Protein AF-A0A498QRK5-F1 (afdb_monomer)

Structure (mmCIF, N/CA/C/O backbone):
data_AF-A0A498QRK5-F1
#
_entry.id   AF-A0A498QRK5-F1
#
loop_
_atom_site.group_PDB
_atom_site.id
_atom_site.type_symbol
_atom_site.label_atom_id
_atom_site.label_alt_id
_atom_site.label_comp_id
_atom_site.label_asym_id
_atom_site.label_entity_id
_atom_site.label_seq_id
_atom_site.pdbx_PDB_ins_code
_atom_site.Cartn_x
_atom_site.Cartn_y
_atom_site.Cartn_z
_atom_site.occupancy
_atom_site.B_iso_or_equiv
_atom_site.auth_seq_id
_atom_site.auth_comp_id
_atom_site.auth_asym_id
_atom_site.auth_atom_id
_atom_site.pdbx_PDB_model_num
ATOM 1 N N . MET A 1 1 ? -1.292 11.942 -20.678 1.00 54.28 1 MET A N 1
ATOM 2 C CA . MET A 1 1 ? -1.017 11.831 -19.229 1.00 54.28 1 MET A CA 1
ATOM 3 C C . MET A 1 1 ? -0.153 10.600 -19.033 1.00 54.28 1 MET A C 1
ATOM 5 O O . MET A 1 1 ? -0.453 9.607 -19.677 1.00 54.28 1 MET A O 1
ATOM 9 N N . ALA A 1 2 ? 0.918 10.676 -18.242 1.00 59.41 2 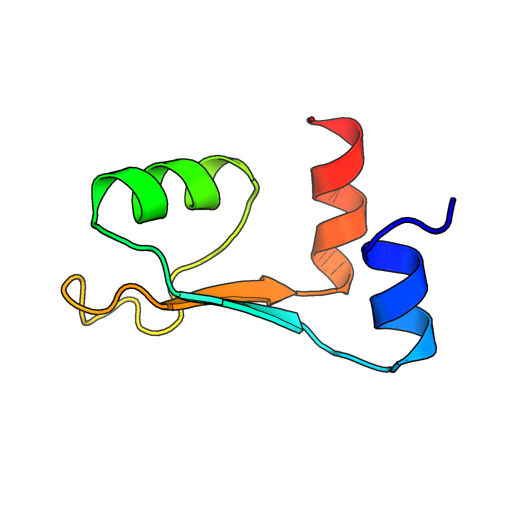ALA A N 1
ATOM 10 C CA . ALA A 1 2 ? 1.699 9.488 -17.895 1.00 59.41 2 ALA A CA 1
ATOM 11 C C . ALA A 1 2 ? 0.981 8.725 -16.775 1.00 59.41 2 ALA A C 1
ATOM 13 O O . ALA A 1 2 ? 0.470 9.344 -15.839 1.00 59.41 2 ALA A O 1
ATOM 14 N N . THR A 1 3 ? 0.926 7.405 -16.878 1.00 67.38 3 THR A N 1
ATOM 15 C CA . THR A 1 3 ? 0.398 6.527 -15.829 1.00 67.38 3 THR A CA 1
ATOM 16 C C . THR A 1 3 ? 1.373 6.468 -14.647 1.00 67.38 3 THR A C 1
ATOM 18 O O . THR A 1 3 ? 2.580 6.666 -14.804 1.00 67.38 3 THR A O 1
ATOM 21 N N . GLY A 1 4 ? 0.872 6.174 -13.442 1.00 64.00 4 GLY A N 1
ATOM 22 C CA . GLY A 1 4 ? 1.726 6.008 -12.255 1.00 64.00 4 GLY A CA 1
ATOM 23 C C . GLY A 1 4 ? 2.811 4.934 -12.435 1.00 64.00 4 GLY A C 1
ATOM 24 O O . GLY A 1 4 ? 3.918 5.083 -11.920 1.00 64.00 4 GLY A O 1
ATOM 25 N N . ALA A 1 5 ? 2.539 3.905 -13.246 1.00 60.31 5 ALA A N 1
ATOM 26 C CA . ALA A 1 5 ? 3.511 2.882 -13.631 1.00 60.31 5 ALA A CA 1
ATOM 27 C C . ALA A 1 5 ? 4.699 3.468 -14.410 1.00 60.31 5 ALA A C 1
ATOM 29 O O . ALA A 1 5 ? 5.855 3.227 -14.064 1.00 60.31 5 ALA A O 1
ATOM 30 N N . GLU A 1 6 ? 4.425 4.281 -15.434 1.00 63.38 6 GLU A N 1
ATOM 31 C CA . GLU A 1 6 ? 5.462 4.901 -16.268 1.00 63.38 6 GLU A CA 1
ATOM 32 C C . GLU A 1 6 ? 6.352 5.855 -15.466 1.00 63.38 6 GLU A C 1
ATOM 34 O O . GLU A 1 6 ? 7.553 5.946 -15.727 1.00 63.38 6 GLU A O 1
ATOM 39 N N . LEU A 1 7 ? 5.785 6.555 -14.478 1.00 66.38 7 LEU A N 1
ATOM 40 C CA . LEU A 1 7 ? 6.545 7.429 -13.584 1.00 66.38 7 LEU A CA 1
ATOM 41 C C . LEU A 1 7 ? 7.445 6.629 -12.635 1.00 66.38 7 LEU A C 1
ATOM 43 O O . LEU A 1 7 ? 8.619 6.971 -12.496 1.00 66.38 7 LEU A O 1
ATOM 47 N N . ASN A 1 8 ? 6.951 5.535 -12.050 1.00 61.09 8 ASN A N 1
ATOM 48 C CA . ASN A 1 8 ? 7.752 4.693 -11.156 1.00 61.09 8 ASN A CA 1
ATOM 49 C C . ASN A 1 8 ? 8.902 3.986 -11.869 1.00 61.09 8 ASN A C 1
ATOM 51 O O . ASN A 1 8 ? 10.004 3.922 -11.326 1.00 61.09 8 ASN A O 1
ATOM 55 N N . ILE A 1 9 ? 8.671 3.496 -13.091 1.00 62.81 9 ILE A N 1
ATOM 56 C CA . ILE A 1 9 ? 9.724 2.884 -13.908 1.00 62.81 9 ILE A CA 1
ATOM 57 C C . ILE A 1 9 ? 10.810 3.919 -14.224 1.00 62.81 9 ILE A C 1
ATOM 59 O O . ILE A 1 9 ? 11.993 3.642 -14.040 1.00 62.81 9 ILE A O 1
ATOM 63 N N . LYS A 1 10 ? 10.425 5.137 -14.632 1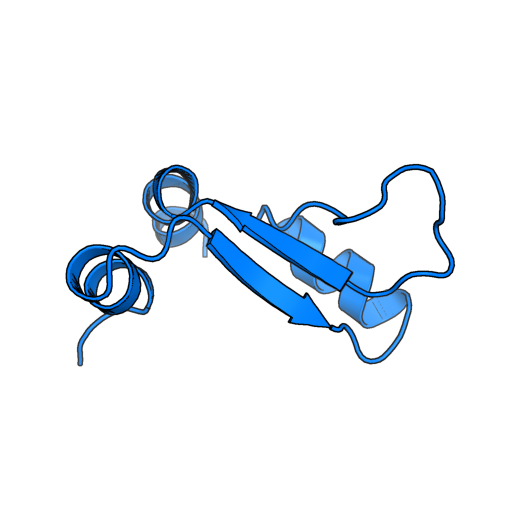.00 62.56 10 LYS A N 1
ATOM 64 C CA . LYS A 1 10 ? 11.378 6.226 -14.914 1.00 62.56 10 LYS A CA 1
ATOM 65 C C . LYS A 1 10 ? 12.149 6.682 -13.676 1.00 62.56 10 LYS A C 1
ATOM 67 O O . LYS A 1 10 ? 13.319 7.029 -13.793 1.00 62.56 10 LYS A O 1
ATOM 72 N N . ALA A 1 11 ? 11.512 6.669 -12.508 1.00 62.19 11 ALA A N 1
ATOM 73 C CA . ALA A 1 11 ? 12.137 7.015 -11.234 1.00 62.19 11 ALA A CA 1
ATOM 74 C C . ALA A 1 11 ? 12.956 5.863 -10.617 1.00 62.19 11 ALA A C 1
ATOM 76 O O . ALA A 1 11 ? 13.551 6.046 -9.557 1.00 62.19 11 ALA A O 1
ATOM 77 N N . ALA A 1 12 ? 12.976 4.679 -11.246 1.00 66.31 12 ALA A N 1
ATOM 78 C CA . ALA A 1 12 ? 13.538 3.447 -10.689 1.00 66.31 12 ALA A CA 1
ATOM 79 C C . ALA A 1 12 ? 12.966 3.073 -9.300 1.00 66.31 12 ALA A C 1
ATOM 81 O O . ALA A 1 12 ? 13.608 2.367 -8.515 1.00 66.31 12 ALA A O 1
ATOM 82 N N . CYS A 1 13 ? 11.742 3.518 -8.992 1.00 72.75 13 CYS A N 1
ATOM 83 C CA . CYS A 1 13 ? 11.033 3.131 -7.779 1.00 72.75 13 CYS A CA 1
ATOM 84 C C . CYS A 1 13 ? 10.690 1.642 -7.860 1.00 72.75 13 CYS A C 1
ATOM 86 O O . CYS A 1 13 ? 10.105 1.182 -8.841 1.00 72.75 13 CYS A O 1
ATOM 88 N N . ARG A 1 14 ? 11.038 0.877 -6.820 1.00 79.38 14 ARG A N 1
ATOM 89 C CA . ARG A 1 14 ? 10.719 -0.560 -6.738 1.00 79.38 14 ARG A CA 1
ATO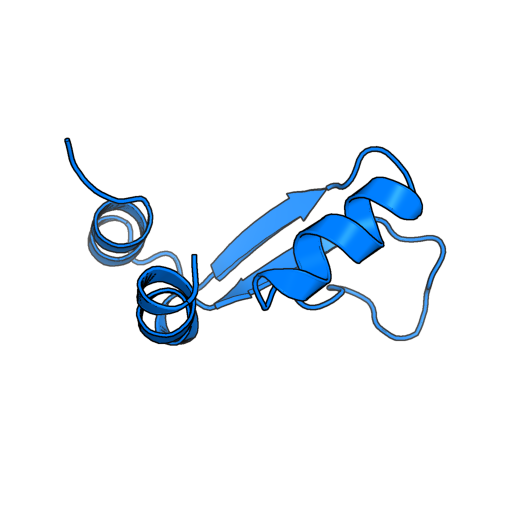M 90 C C . ARG A 1 14 ? 9.296 -0.826 -6.238 1.00 79.38 14 ARG A C 1
ATOM 92 O O . ARG A 1 14 ? 8.769 -1.907 -6.488 1.00 79.38 14 ARG A O 1
ATOM 99 N N . ALA A 1 15 ? 8.691 0.150 -5.561 1.00 84.50 15 ALA A N 1
ATOM 100 C CA . ALA A 1 15 ? 7.340 0.080 -5.023 1.00 84.50 15 ALA A CA 1
ATOM 101 C C . ALA A 1 15 ? 6.733 1.480 -4.844 1.00 84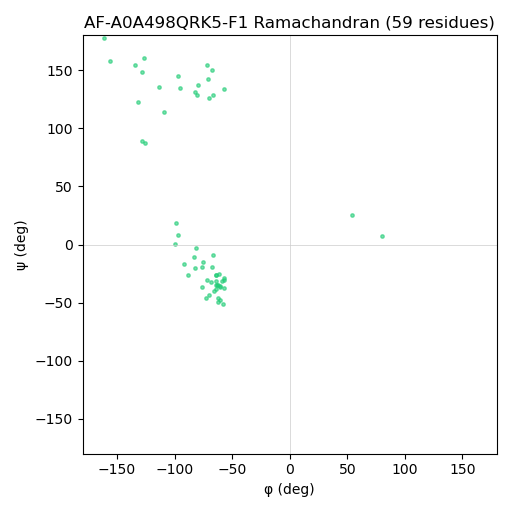.50 15 ALA A C 1
ATOM 103 O O . ALA A 1 15 ? 7.466 2.459 -4.681 1.00 84.50 15 ALA A O 1
ATOM 104 N N . VAL A 1 16 ? 5.404 1.546 -4.802 1.00 86.69 16 VAL A N 1
ATOM 105 C CA . VAL A 1 16 ? 4.640 2.662 -4.226 1.00 86.69 16 VAL A CA 1
ATOM 106 C C . VAL A 1 16 ? 4.286 2.292 -2.800 1.00 86.69 16 VAL A C 1
ATOM 108 O O . VAL A 1 16 ? 3.816 1.183 -2.580 1.00 86.69 16 VAL A O 1
ATOM 111 N N . VAL A 1 17 ? 4.463 3.213 -1.855 1.00 89.75 17 VAL A N 1
ATOM 112 C CA . VAL A 1 17 ? 4.010 3.048 -0.468 1.00 89.75 17 VAL A CA 1
ATOM 113 C C . VAL A 1 17 ? 2.912 4.066 -0.190 1.00 89.75 17 VAL A C 1
ATOM 115 O O . VAL A 1 17 ? 3.038 5.233 -0.562 1.00 89.75 17 VAL A O 1
ATOM 118 N N . VAL A 1 18 ? 1.842 3.626 0.463 1.00 90.88 18 VAL A N 1
ATOM 119 C CA . VAL A 1 18 ? 0.727 4.472 0.898 1.00 90.88 18 VAL A CA 1
ATOM 120 C C . VAL A 1 18 ? 0.446 4.235 2.374 1.00 90.88 18 VAL A C 1
ATOM 122 O O . VAL A 1 18 ? 0.601 3.123 2.867 1.00 90.88 18 VAL A O 1
ATOM 125 N N . THR A 1 19 ? -0.021 5.265 3.071 1.00 93.62 19 THR A N 1
ATOM 126 C CA . THR A 1 19 ? -0.573 5.136 4.423 1.00 93.62 19 THR A CA 1
ATOM 127 C C . THR A 1 19 ? -2.076 5.359 4.336 1.00 93.62 19 THR A C 1
ATOM 129 O O . THR A 1 19 ? -2.530 6.446 3.980 1.00 93.62 19 THR A O 1
ATOM 132 N N . ALA A 1 20 ? -2.865 4.326 4.621 1.00 93.31 20 ALA A N 1
ATOM 133 C CA . ALA A 1 20 ? -4.313 4.431 4.664 1.00 93.31 20 ALA A CA 1
ATOM 134 C C . ALA A 1 20 ? -4.765 5.308 5.843 1.00 93.31 20 ALA A C 1
ATOM 136 O O . ALA A 1 20 ? -4.126 5.356 6.891 1.00 93.31 20 ALA A O 1
ATOM 137 N N . LEU A 1 21 ? -5.902 5.989 5.681 1.00 92.81 21 LEU A N 1
ATOM 138 C CA . LEU A 1 21 ? -6.467 6.846 6.732 1.00 92.81 21 LEU A CA 1
ATOM 139 C C . LEU A 1 21 ? -7.049 6.038 7.899 1.00 92.81 21 LEU A C 1
ATOM 141 O O . LEU A 1 21 ? -7.088 6.514 9.029 1.00 92.81 21 LEU A O 1
ATOM 145 N N . ASN A 1 22 ? -7.551 4.835 7.615 1.00 92.19 22 ASN A N 1
ATOM 146 C CA . ASN A 1 22 ? -8.166 3.930 8.578 1.00 92.19 22 ASN A CA 1
ATOM 147 C C . ASN A 1 22 ? -8.210 2.494 8.015 1.00 92.19 22 ASN A C 1
ATOM 149 O O . ASN A 1 22 ? -7.831 2.244 6.867 1.00 92.19 22 ASN A O 1
ATOM 153 N N . ALA A 1 23 ? -8.714 1.551 8.814 1.00 90.81 23 ALA A N 1
ATOM 154 C CA . ALA A 1 23 ? -8.804 0.140 8.438 1.00 90.81 23 ALA A CA 1
ATOM 155 C C . ALA A 1 23 ? -9.742 -0.133 7.243 1.00 90.81 23 ALA A C 1
ATOM 157 O O . ALA A 1 23 ? -9.572 -1.123 6.534 1.00 90.81 23 ALA A O 1
ATOM 158 N N . GLU A 1 24 ? -10.740 0.719 7.002 1.00 92.44 24 GLU A N 1
ATOM 159 C CA . GLU A 1 24 ? -11.620 0.583 5.838 1.00 92.44 24 GLU A CA 1
ATOM 160 C C . GLU A 1 24 ? -10.899 0.979 4.549 1.00 92.44 24 GLU A C 1
ATOM 162 O O . GLU A 1 24 ? -10.919 0.225 3.576 1.00 92.44 24 GLU A O 1
ATOM 167 N N . ALA A 1 25 ? -10.184 2.104 4.571 1.00 92.94 25 ALA A N 1
ATOM 168 C CA . ALA A 1 25 ? -9.326 2.530 3.474 1.00 92.94 25 ALA A CA 1
ATOM 169 C C . ALA A 1 25 ? -8.216 1.503 3.197 1.00 92.94 25 ALA A C 1
ATOM 171 O O . ALA A 1 25 ? -7.908 1.241 2.038 1.00 92.94 25 ALA A O 1
ATOM 172 N N . LEU A 1 26 ? -7.664 0.863 4.234 1.00 92.38 26 LEU A N 1
ATOM 173 C CA . LEU A 1 26 ? -6.695 -0.225 4.076 1.00 92.38 26 LEU A CA 1
ATOM 174 C C . LEU A 1 26 ? -7.277 -1.384 3.253 1.00 92.38 26 LEU A C 1
ATOM 176 O O . LEU A 1 26 ? -6.689 -1.777 2.247 1.00 92.38 26 LEU A O 1
ATOM 180 N N . ARG A 1 27 ? -8.471 -1.873 3.614 1.00 91.62 27 ARG A N 1
ATOM 181 C CA . ARG A 1 27 ? -9.163 -2.930 2.852 1.00 91.62 27 ARG A CA 1
ATOM 182 C C . ARG A 1 27 ? -9.505 -2.495 1.431 1.00 91.62 27 ARG A C 1
ATOM 184 O O . ARG A 1 27 ? -9.477 -3.311 0.515 1.00 91.62 27 ARG A O 1
ATOM 191 N N . TRP A 1 28 ? -9.832 -1.217 1.236 1.00 93.50 28 TRP A N 1
ATOM 192 C CA . TRP A 1 28 ? -10.091 -0.664 -0.090 1.00 93.50 28 TRP A CA 1
ATOM 193 C C . TRP A 1 28 ? -8.857 -0.790 -0.992 1.00 93.50 28 TRP A C 1
ATOM 195 O O . TRP A 1 28 ? -8.996 -1.295 -2.105 1.00 93.50 28 TRP A O 1
ATOM 205 N N . TRP A 1 29 ? -7.675 -0.406 -0.492 1.00 93.06 29 TRP A N 1
ATOM 206 C CA . TRP A 1 29 ? -6.400 -0.482 -1.216 1.00 93.06 29 TRP A CA 1
ATOM 207 C C . TRP A 1 29 ? -5.990 -1.916 -1.554 1.00 93.06 29 TRP A C 1
ATOM 209 O O . TRP A 1 29 ? -5.531 -2.166 -2.668 1.00 93.06 29 TRP A O 1
ATOM 219 N N . GLN A 1 30 ? -6.223 -2.869 -0.647 1.00 91.06 30 GLN A N 1
ATOM 220 C CA . GLN A 1 30 ? -5.906 -4.287 -0.872 1.00 91.06 30 GLN A CA 1
ATOM 221 C C . GLN A 1 30 ? -6.592 -4.881 -2.109 1.00 91.06 30 GLN A C 1
ATOM 223 O O . GLN A 1 30 ? -6.038 -5.761 -2.762 1.00 91.06 30 GLN A O 1
ATOM 228 N N . ARG A 1 31 ? -7.766 -4.366 -2.497 1.00 90.94 31 ARG A N 1
ATOM 229 C CA . ARG A 1 31 ? -8.473 -4.808 -3.715 1.00 90.94 31 ARG A CA 1
ATOM 230 C C . ARG A 1 31 ? -7.742 -4.443 -5.008 1.00 90.94 31 ARG A C 1
ATOM 232 O O . ARG A 1 31 ? -8.008 -5.058 -6.030 1.00 90.94 31 ARG A O 1
ATOM 239 N N . PHE A 1 32 ? -6.824 -3.479 -4.954 1.00 87.38 32 PHE A N 1
ATOM 240 C CA . PHE A 1 32 ? -5.969 -3.073 -6.072 1.00 87.38 32 PHE A CA 1
ATOM 241 C C . PHE A 1 32 ? -4.571 -3.703 -5.990 1.00 87.38 32 PHE A C 1
ATOM 243 O O . PHE A 1 32 ? -3.628 -3.206 -6.599 1.00 87.38 32 PHE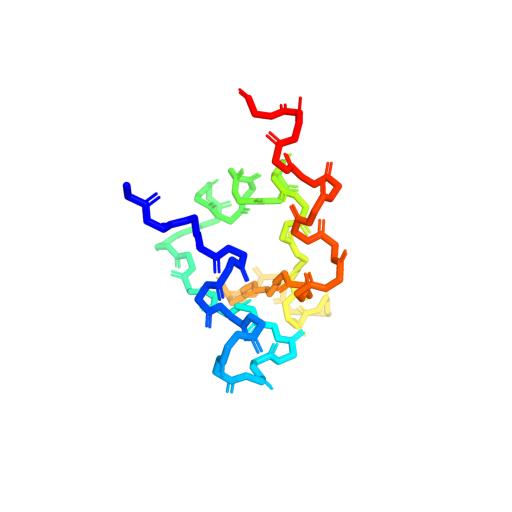 A O 1
ATOM 250 N N . GLY A 1 33 ? -4.410 -4.772 -5.205 1.00 88.75 33 GLY A N 1
ATOM 251 C CA . GLY A 1 33 ? -3.145 -5.499 -5.083 1.00 88.75 33 GLY A CA 1
ATOM 252 C C . GLY A 1 33 ? -2.120 -4.850 -4.153 1.00 88.75 33 GLY A C 1
ATOM 253 O O . GLY A 1 33 ? -0.991 -5.321 -4.086 1.00 88.75 33 GLY A O 1
ATOM 254 N N . PHE A 1 34 ? -2.480 -3.788 -3.424 1.00 91.44 34 PHE A N 1
ATOM 255 C CA . PHE A 1 34 ? -1.609 -3.257 -2.376 1.00 91.44 34 PHE A CA 1
ATOM 256 C C . PHE A 1 34 ? -1.553 -4.227 -1.192 1.00 91.44 34 PHE A C 1
ATOM 258 O O . PHE A 1 34 ? -2.579 -4.575 -0.608 1.00 91.44 34 PHE A O 1
ATOM 265 N N . GLU A 1 35 ? -0.354 -4.619 -0.788 1.00 91.25 35 GLU A N 1
ATOM 266 C CA . GLU A 1 35 ? -0.128 -5.509 0.345 1.00 91.25 35 GLU A CA 1
ATOM 267 C C . GLU A 1 35 ? 0.204 -4.711 1.614 1.00 91.25 35 GLU A C 1
ATOM 269 O O . GLU A 1 35 ? 0.867 -3.674 1.525 1.00 91.25 35 GLU A O 1
ATOM 274 N N . PRO A 1 36 ? -0.220 -5.157 2.812 1.00 91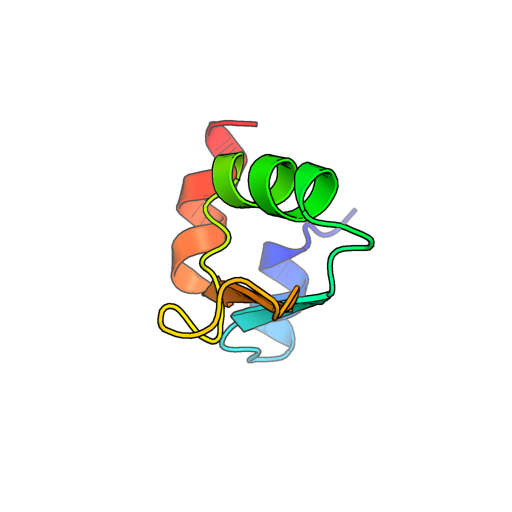.50 36 PRO A N 1
ATOM 275 C CA . PRO A 1 36 ? 0.232 -4.562 4.067 1.00 91.50 36 PRO A CA 1
ATOM 276 C C . PRO A 1 36 ? 1.757 -4.612 4.176 1.00 91.50 36 PRO A C 1
ATOM 278 O O . PRO A 1 36 ? 2.363 -5.655 3.943 1.00 91.50 36 PRO A O 1
ATOM 281 N N . LEU A 1 37 ? 2.378 -3.498 4.567 1.00 86.69 37 LEU A N 1
ATOM 282 C CA . LEU A 1 37 ? 3.831 -3.440 4.752 1.00 86.69 37 LEU A CA 1
ATOM 283 C C . LEU A 1 37 ? 4.293 -4.281 5.953 1.00 86.69 37 LEU A C 1
ATOM 285 O O . LEU A 1 37 ? 5.382 -4.841 5.942 1.00 86.69 37 LEU A O 1
ATOM 289 N N . ASP A 1 38 ? 3.447 -4.374 6.976 1.00 83.25 38 ASP A N 1
ATOM 290 C CA . ASP A 1 38 ? 3.682 -5.135 8.198 1.00 83.25 38 ASP A CA 1
ATOM 291 C C . ASP A 1 38 ? 2.505 -6.098 8.408 1.00 83.25 38 ASP A C 1
ATOM 293 O O . ASP A 1 38 ? 1.521 -5.768 9.068 1.00 83.25 38 ASP A O 1
ATOM 297 N N . ALA A 1 39 ? 2.583 -7.289 7.811 1.00 71.81 39 ALA A N 1
ATOM 298 C CA . ALA A 1 39 ? 1.499 -8.275 7.865 1.00 71.81 39 ALA A CA 1
ATOM 299 C C . ALA A 1 39 ? 1.171 -8.756 9.295 1.00 71.81 39 ALA A C 1
ATOM 301 O O . ALA A 1 39 ? 0.035 -9.149 9.563 1.00 71.81 39 ALA A O 1
ATOM 302 N N . ASP A 1 40 ? 2.142 -8.681 10.209 1.00 77.00 40 ASP A N 1
ATOM 303 C CA . ASP A 1 40 ? 2.001 -9.115 11.603 1.00 77.00 40 ASP A CA 1
ATOM 304 C C . ASP A 1 40 ? 1.356 -8.055 12.516 1.00 77.00 40 ASP A C 1
ATO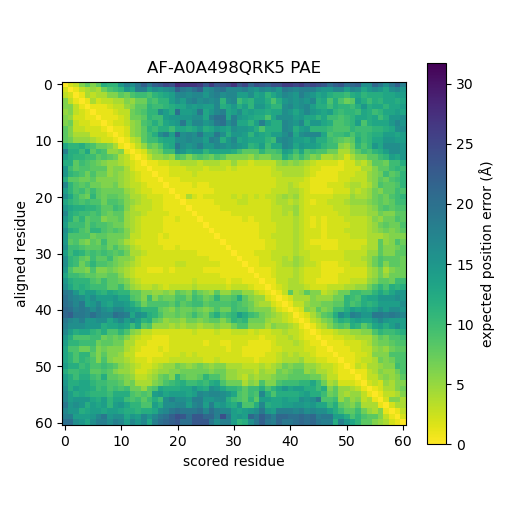M 306 O O . ASP A 1 40 ? 0.975 -8.363 13.645 1.00 77.00 40 ASP A O 1
ATOM 310 N N . ASP A 1 41 ? 1.203 -6.812 12.044 1.00 75.31 41 ASP A N 1
ATOM 311 C CA . ASP A 1 41 ? 0.646 -5.705 12.825 1.00 75.31 41 ASP A CA 1
ATOM 312 C C . ASP A 1 41 ? -0.485 -5.003 12.064 1.00 75.31 41 ASP A C 1
ATOM 314 O O . ASP A 1 41 ? -0.296 -4.018 11.349 1.00 75.31 41 ASP A O 1
ATOM 318 N N . GLN A 1 42 ? -1.705 -5.503 12.266 1.00 65.50 42 GLN A N 1
ATOM 319 C CA . GLN A 1 42 ? -2.916 -4.977 11.628 1.00 65.50 42 GLN A CA 1
ATOM 320 C C . GLN A 1 42 ? -3.299 -3.558 12.085 1.00 65.50 42 GLN A C 1
ATOM 322 O O . GLN A 1 42 ? -4.197 -2.957 11.491 1.00 65.50 42 GLN A O 1
ATOM 327 N N . ALA A 1 43 ? -2.653 -3.006 13.122 1.00 72.69 43 ALA A N 1
ATOM 328 C CA . ALA A 1 43 ? -2.838 -1.604 13.494 1.00 72.69 43 ALA A CA 1
ATOM 329 C C . ALA A 1 43 ? -2.085 -0.659 12.545 1.00 72.69 43 ALA A C 1
ATOM 331 O O . ALA A 1 43 ? -2.415 0.529 12.460 1.00 72.69 43 ALA A O 1
ATOM 332 N N . LYS A 1 44 ? -1.093 -1.166 11.805 1.00 83.75 44 LYS A N 1
ATOM 333 C CA . LYS A 1 44 ? -0.350 -0.376 10.832 1.00 83.75 44 LYS A CA 1
ATOM 334 C C . LYS A 1 44 ? -1.133 -0.246 9.537 1.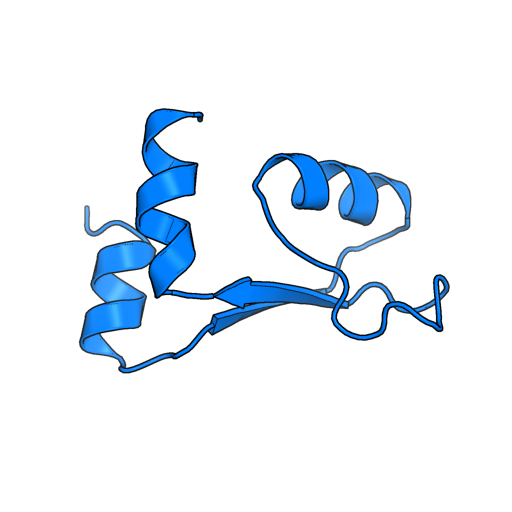00 83.75 44 LYS A C 1
ATOM 336 O O . LYS A 1 44 ? -1.569 -1.211 8.921 1.00 83.75 44 LYS A O 1
ATOM 341 N N . LEU A 1 45 ? -1.263 1.000 9.100 1.00 91.69 45 LEU A N 1
ATOM 342 C CA . LEU A 1 45 ? -2.054 1.372 7.932 1.00 91.69 45 LEU A CA 1
ATOM 343 C C . LEU A 1 45 ? -1.209 1.523 6.662 1.00 91.69 45 LEU A C 1
ATOM 345 O O . LEU A 1 45 ? -1.705 2.007 5.648 1.00 91.69 45 LEU A O 1
ATOM 349 N N . ASN A 1 46 ? 0.068 1.145 6.713 1.00 92.12 46 ASN A N 1
ATOM 350 C CA . ASN A 1 46 ? 0.971 1.251 5.576 1.00 92.12 46 ASN A CA 1
ATOM 351 C C . ASN A 1 46 ? 0.794 0.058 4.639 1.00 92.12 46 ASN A C 1
ATOM 353 O O . ASN A 1 46 ? 0.832 -1.091 5.078 1.00 92.12 46 ASN A O 1
ATOM 357 N N . LEU A 1 47 ? 0.659 0.340 3.348 1.00 93.00 47 LEU A N 1
ATOM 358 C CA . LEU A 1 47 ? 0.638 -0.657 2.290 1.00 93.00 47 LEU A CA 1
ATOM 359 C C . LEU A 1 47 ? 1.666 -0.326 1.220 1.00 93.00 47 LEU A C 1
ATOM 361 O O . LEU A 1 47 ? 2.074 0.828 1.071 1.00 93.00 47 LEU A O 1
ATOM 365 N N . TYR A 1 48 ? 2.034 -1.328 0.436 1.00 91.50 48 TYR A N 1
ATOM 366 C CA . TYR A 1 48 ? 2.890 -1.158 -0.721 1.00 91.50 48 TYR A CA 1
ATOM 367 C C . TYR A 1 48 ? 2.359 -1.918 -1.937 1.00 91.50 48 TYR A C 1
ATOM 369 O O . TYR A 1 48 ? 1.654 -2.911 -1.804 1.00 91.50 48 TYR A O 1
ATOM 377 N N . LEU A 1 49 ? 2.709 -1.444 -3.129 1.00 89.94 49 LEU A N 1
ATOM 378 C CA . LEU A 1 49 ? 2.497 -2.150 -4.391 1.00 89.94 49 LEU A CA 1
ATOM 379 C C . LEU A 1 49 ? 3.805 -2.119 -5.176 1.00 89.94 49 LEU A C 1
ATOM 381 O O . LEU A 1 49 ? 4.350 -1.039 -5.429 1.00 89.94 49 LEU A O 1
ATOM 385 N N . LEU A 1 50 ? 4.339 -3.287 -5.536 1.00 86.69 50 LEU A N 1
ATOM 386 C CA . LEU A 1 50 ? 5.597 -3.364 -6.277 1.00 86.69 50 LEU A CA 1
ATOM 387 C C . LEU A 1 50 ? 5.395 -2.882 -7.706 1.00 86.69 50 LEU A C 1
ATOM 389 O O . LEU A 1 50 ? 4.406 -3.203 -8.354 1.00 86.69 50 LEU A O 1
ATOM 393 N N . THR A 1 51 ? 6.385 -2.173 -8.240 1.00 80.12 51 THR A N 1
ATOM 394 C CA . THR A 1 51 ? 6.308 -1.605 -9.593 1.00 80.12 51 THR A CA 1
ATOM 395 C C . THR A 1 51 ? 6.093 -2.668 -10.672 1.00 80.12 51 THR A C 1
ATOM 397 O O . THR A 1 51 ? 5.421 -2.393 -11.663 1.00 80.12 51 THR A O 1
ATOM 400 N N . LYS A 1 52 ? 6.617 -3.886 -10.468 1.00 79.56 52 LYS A N 1
ATOM 401 C CA . LYS A 1 52 ? 6.382 -5.033 -11.360 1.00 79.56 52 LYS A CA 1
ATOM 402 C C . LYS A 1 52 ? 4.911 -5.472 -11.403 1.00 79.56 52 LYS A C 1
ATOM 404 O O . LYS A 1 52 ? 4.450 -5.876 -12.461 1.00 79.56 52 LYS A O 1
ATOM 409 N N . ASP A 1 53 ? 4.184 -5.308 -10.302 1.00 74.69 53 ASP A N 1
ATOM 410 C CA . ASP A 1 53 ? 2.813 -5.796 -10.146 1.00 74.69 53 ASP A CA 1
ATOM 411 C C . ASP A 1 53 ? 1.791 -4.717 -10.568 1.00 74.69 53 ASP A C 1
ATOM 413 O O . ASP A 1 53 ? 0.658 -5.027 -10.920 1.00 74.69 53 ASP A O 1
ATOM 417 N N . ILE A 1 54 ? 2.206 -3.442 -10.669 1.00 71.00 54 ILE A N 1
ATOM 418 C CA . ILE A 1 54 ? 1.352 -2.347 -11.178 1.00 71.00 54 ILE A CA 1
ATOM 419 C C . ILE A 1 54 ? 0.831 -2.647 -12.594 1.00 71.00 54 ILE A C 1
ATOM 421 O O . ILE A 1 54 ? -0.312 -2.319 -12.916 1.00 71.00 54 ILE A O 1
ATOM 425 N N . ALA A 1 55 ? 1.653 -3.262 -13.451 1.00 66.25 55 ALA A N 1
ATOM 426 C CA . ALA A 1 55 ? 1.253 -3.607 -14.815 1.00 66.25 55 ALA A CA 1
ATOM 427 C C . ALA A 1 55 ? 0.114 -4.644 -14.858 1.00 66.25 55 ALA A C 1
ATOM 429 O O . ALA A 1 55 ? -0.657 -4.653 -15.815 1.00 66.25 55 ALA A O 1
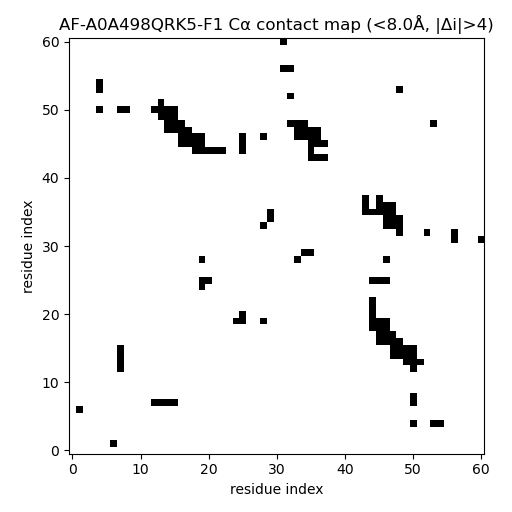ATOM 430 N N . GLU A 1 56 ? -0.015 -5.474 -13.820 1.00 65.94 56 GLU A N 1
ATOM 431 C CA . GLU A 1 56 ? -1.060 -6.495 -13.688 1.00 65.94 56 GLU A CA 1
ATOM 432 C C . GLU A 1 56 ? -2.334 -5.941 -13.025 1.00 65.94 56 GLU A C 1
ATOM 434 O O . GLU A 1 56 ? -3.438 -6.407 -13.315 1.00 65.94 56 GLU A O 1
ATOM 439 N N . THR A 1 57 ? -2.206 -4.894 -12.202 1.00 59.06 57 THR A N 1
ATOM 440 C CA . THR A 1 57 ? -3.339 -4.188 -11.577 1.00 59.06 57 THR A CA 1
ATOM 441 C C . THR A 1 57 ? -4.078 -3.255 -12.545 1.00 59.06 57 THR A C 1
ATOM 443 O O . THR A 1 57 ? -5.293 -3.102 -12.467 1.00 59.06 57 THR A O 1
ATOM 446 N N . LEU A 1 58 ? -3.372 -2.587 -13.462 1.00 61.44 58 LEU A N 1
ATOM 447 C CA . LEU A 1 58 ? -3.978 -1.582 -14.351 1.00 61.44 58 LEU A CA 1
ATOM 448 C C . LEU A 1 58 ? -5.102 -2.103 -15.277 1.00 61.44 58 LEU A C 1
ATOM 450 O O . LEU A 1 58 ? -6.046 -1.350 -15.501 1.00 61.44 58 LEU A O 1
ATOM 454 N N . PRO A 1 59 ? -5.057 -3.337 -15.815 1.00 60.12 59 PRO A N 1
ATOM 455 C CA . PRO A 1 59 ? -6.133 -3.883 -16.646 1.00 60.12 59 PRO A CA 1
ATOM 456 C C . PRO A 1 59 ? -7.387 -4.316 -15.872 1.00 60.12 59 PRO A C 1
ATOM 458 O O . PRO A 1 59 ? -8.406 -4.595 -16.499 1.00 60.12 59 PRO A O 1
ATOM 461 N N . THR A 1 60 ? -7.304 -4.454 -14.543 1.00 53.94 60 THR A N 1
ATOM 462 C CA . THR A 1 60 ? -8.398 -4.936 -13.675 1.00 53.94 60 THR A CA 1
ATOM 463 C C . THR A 1 60 ? -9.156 -3.814 -12.951 1.00 53.94 60 THR A C 1
ATOM 465 O O . THR A 1 60 ? -10.102 -4.096 -12.213 1.00 53.94 60 THR A O 1
ATOM 468 N N . LEU A 1 61 ? -8.757 -2.561 -13.184 1.00 53.09 61 LEU A N 1
ATOM 469 C CA . LEU A 1 61 ? -9.422 -1.321 -12.762 1.00 53.09 61 LEU A CA 1
ATOM 470 C C . LEU A 1 61 ? -10.522 -0.903 -13.746 1.00 53.09 61 LEU A C 1
ATOM 472 O O . LEU A 1 61 ? -11.574 -0.433 -13.256 1.00 53.09 61 LEU A O 1
#

Mean predicted aligned error: 7.56 Å

Solvent-accessible surface area (backbone atoms only — not comparable to full-atom values): 3695 Å² total; per-residue (Å²): 134,86,52,75,60,61,52,31,62,75,68,67,41,68,53,51,76,49,71,38,94,44,74,66,50,37,58,57,45,38,77,64,64,30,40,63,70,49,79,91,40,83,87,59,42,39,28,33,34,45,49,82,53,45,72,69,40,64,84,77,112

Sequence (61 aa):
MATGAELNIKAACRAVVVTALNAEALRWWQRFGFEPLDADDQAKLNLYLLTKDIAETLPTL

Organism: NCBI:txid2341080

Secondary structure (DSSP, 8-state):
---HHHHHHHTT-SEEEEE-SSHHHHHHHHTTTPEES-TT-TT--EEEEEHHHHHHHGGG-

pLDDT: mean 78.54, std 13.29, range [53.09, 93.62]

Foldseek 3Di:
DDDPLNVCVVVVPQKDKDFAPDLVSLVVVVVLVWAAPCPPDSRGRMTMDTSVCNVVSVVVD

Nearest PDB structures (foldseek):
  6gts-assembly1_A-2  TM=8.011E-01  e=2.863E-02  Escherichia coli
  6ajn-assembly1_B  TM=8.021E-01  e=2.863E-02  Escherichia coli
  7ak8-assembly1_A  TM=8.394E-01  e=8.970E-02  Salmonella enterica subsp. enterica serovar Typhimurium
  4nxy-assembly1_A  TM=6.031E-01  e=5.403E+00  Streptomyces lividans TK24

Radius of gyration: 11.99 Å; Cα contacts (8 Å, |Δi|>4): 72; chains: 1; bounding box: 25×21×33 Å